Protein AF-A0A928IKK1-F1 (afdb_monomer_lite)

pLDDT: mean 91.96, std 9.98, range 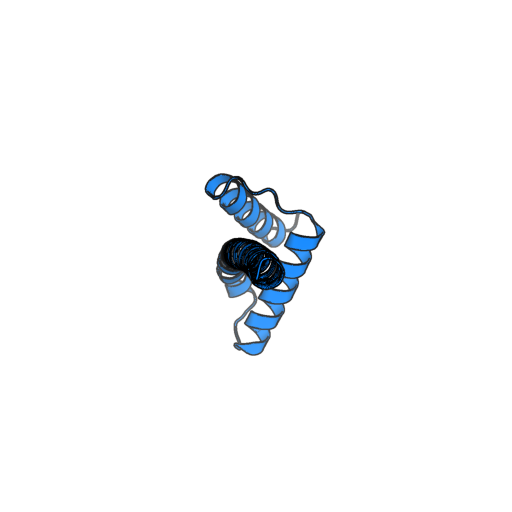[49.47, 98.06]

Sequence (84 aa):
MDEKVERLLGIVKKVQEETGYEFSFDEMTDILLYTRRKCEVNGKGEDYIPILFENELSDYLMRREINRMGAMNRCARFATAALV

Structure (mmCIF, N/CA/C/O backbone):
data_AF-A0A928IKK1-F1
#
_entry.id   AF-A0A928IKK1-F1
#
loop_
_atom_site.group_PDB
_atom_site.id
_atom_site.type_symbol
_atom_site.label_atom_id
_atom_site.label_alt_id
_atom_site.label_comp_id
_atom_site.label_asym_id
_atom_site.label_entity_id
_atom_site.label_seq_id
_atom_site.pdbx_PDB_ins_code
_atom_site.Cartn_x
_atom_site.Cartn_y
_atom_site.Cartn_z
_atom_site.occupancy
_atom_site.B_iso_or_equiv
_atom_site.auth_seq_id
_atom_site.auth_comp_id
_atom_site.auth_asym_id
_atom_site.auth_atom_id
_atom_site.pdbx_PDB_model_num
ATOM 1 N N . MET A 1 1 ? -15.456 11.631 13.156 1.00 61.41 1 MET A N 1
ATOM 2 C CA . MET A 1 1 ? -14.858 10.800 12.093 1.00 61.41 1 MET A CA 1
ATOM 3 C C . MET A 1 1 ? -14.579 9.436 12.715 1.00 61.41 1 MET A C 1
ATOM 5 O O . MET A 1 1 ? -14.460 9.383 13.931 1.00 61.41 1 MET A O 1
ATOM 9 N N . ASP A 1 2 ? -14.631 8.342 11.958 1.00 84.75 2 ASP A N 1
ATOM 10 C CA . ASP A 1 2 ? -14.447 6.989 12.511 1.00 84.75 2 ASP A CA 1
ATOM 11 C C . ASP A 1 2 ? -12.992 6.814 12.997 1.00 84.75 2 ASP A C 1
ATOM 13 O O . ASP A 1 2 ? -12.058 7.025 12.222 1.00 84.75 2 ASP A O 1
ATOM 17 N N . GLU A 1 3 ? -12.795 6.450 14.268 1.00 87.00 3 GLU A N 1
ATOM 18 C CA . GLU A 1 3 ? -11.478 6.262 14.907 1.00 87.00 3 GLU A CA 1
ATOM 19 C C . GLU A 1 3 ? -10.590 5.276 14.125 1.00 87.00 3 GLU A C 1
ATOM 21 O O . GLU A 1 3 ? -9.372 5.453 14.017 1.00 87.00 3 GLU A O 1
ATOM 26 N N . LYS A 1 4 ? -11.195 4.257 13.496 1.00 86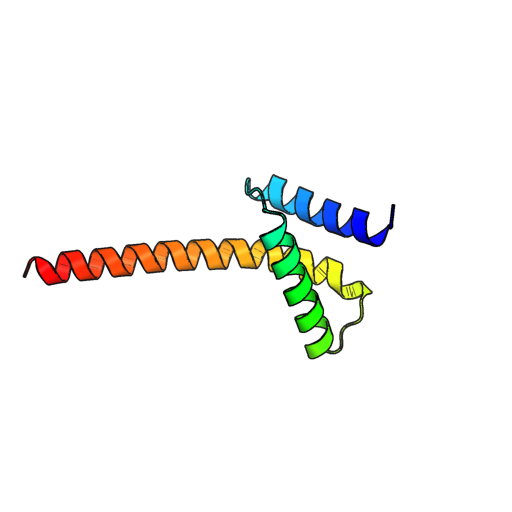.38 4 LYS A N 1
ATOM 27 C CA . LYS A 1 4 ? -10.463 3.295 12.661 1.00 86.38 4 LYS A CA 1
ATOM 28 C C . LYS A 1 4 ? -9.895 3.958 11.408 1.00 86.38 4 LYS A C 1
ATOM 30 O O . LYS A 1 4 ? -8.773 3.651 11.008 1.00 86.38 4 LYS A O 1
ATOM 35 N N . VAL A 1 5 ? -10.654 4.866 10.797 1.00 89.94 5 VAL A N 1
ATOM 36 C CA . VAL A 1 5 ? -10.234 5.585 9.587 1.00 89.94 5 VAL A CA 1
ATOM 37 C C . VAL A 1 5 ? -9.074 6.521 9.909 1.00 89.94 5 VAL A C 1
ATOM 39 O O . VAL A 1 5 ? -8.085 6.527 9.181 1.00 89.94 5 VAL A O 1
ATOM 42 N N . GLU A 1 6 ? -9.140 7.243 11.028 1.00 93.75 6 GLU A N 1
ATOM 43 C CA . GLU A 1 6 ? -8.035 8.092 11.494 1.00 93.75 6 GLU A CA 1
ATOM 44 C C . GLU A 1 6 ? -6.746 7.292 11.700 1.00 93.75 6 GLU A C 1
ATOM 46 O O . GLU A 1 6 ? -5.676 7.711 11.251 1.00 93.75 6 GLU A O 1
ATOM 51 N N . ARG A 1 7 ? -6.847 6.100 12.298 1.00 94.81 7 ARG A N 1
ATOM 52 C CA . ARG A 1 7 ? -5.697 5.209 12.486 1.00 94.81 7 ARG A CA 1
ATOM 53 C C . ARG A 1 7 ? -5.074 4.771 11.158 1.00 94.81 7 ARG A C 1
ATOM 55 O O . ARG A 1 7 ? -3.852 4.799 11.029 1.00 94.81 7 ARG A O 1
ATOM 62 N N . LEU A 1 8 ? -5.889 4.377 10.178 1.00 95.88 8 LEU A N 1
ATOM 63 C CA . LEU A 1 8 ? -5.400 3.957 8.859 1.00 95.88 8 LEU A CA 1
ATOM 64 C C . LEU A 1 8 ? -4.746 5.118 8.101 1.00 95.88 8 LEU A C 1
ATOM 66 O O . LEU A 1 8 ? -3.672 4.943 7.530 1.00 95.88 8 LEU A O 1
ATOM 70 N N . LEU A 1 9 ? -5.339 6.313 8.150 1.00 96.00 9 LEU A N 1
ATOM 71 C CA . LEU A 1 9 ? -4.751 7.514 7.551 1.00 96.00 9 LEU A CA 1
ATOM 72 C C . LEU A 1 9 ? -3.429 7.904 8.226 1.00 96.00 9 LEU A C 1
ATOM 74 O O . LEU A 1 9 ? -2.489 8.310 7.545 1.00 96.00 9 LEU A O 1
ATOM 78 N N . GLY A 1 10 ? -3.329 7.739 9.548 1.00 97.44 10 GLY A N 1
ATOM 79 C CA . GLY A 1 10 ? -2.083 7.940 10.289 1.00 97.44 10 GLY A CA 1
ATOM 80 C C . GLY A 1 10 ? -0.969 6.990 9.841 1.00 97.44 10 GLY A C 1
ATOM 81 O O . GLY A 1 10 ? 0.168 7.423 9.667 1.00 97.44 10 GLY A O 1
ATOM 82 N N . ILE A 1 11 ? -1.304 5.721 9.589 1.00 97.88 11 ILE A N 1
ATOM 83 C CA . ILE A 1 11 ? -0.365 4.727 9.048 1.00 97.88 11 ILE A CA 1
ATOM 84 C C . ILE A 1 11 ? 0.115 5.131 7.656 1.00 97.88 11 ILE A C 1
ATOM 86 O O . ILE A 1 11 ? 1.320 5.145 7.419 1.00 97.88 11 ILE A O 1
ATOM 90 N N . VAL A 1 12 ? -0.801 5.506 6.753 1.00 97.81 12 VAL A N 1
ATOM 91 C CA . VAL A 1 12 ? -0.417 5.980 5.413 1.00 97.81 12 VAL A CA 1
ATOM 92 C C . VAL A 1 12 ? 0.549 7.144 5.545 1.00 97.81 12 VAL A C 1
ATOM 94 O O . VAL A 1 12 ? 1.648 7.082 5.005 1.00 97.81 12 VAL A O 1
ATOM 97 N N . LYS A 1 13 ? 0.175 8.177 6.307 1.00 97.81 13 LYS A N 1
ATOM 98 C CA . LYS A 1 13 ? 1.003 9.370 6.487 1.00 97.81 13 LYS A CA 1
ATOM 99 C C . LYS A 1 13 ? 2.410 9.019 6.972 1.00 97.81 13 LYS A C 1
ATOM 101 O O . LYS A 1 13 ? 3.372 9.507 6.389 1.00 97.81 13 LYS A O 1
ATOM 106 N N . LYS A 1 14 ? 2.526 8.139 7.971 1.00 97.88 14 LYS A N 1
ATOM 107 C CA . LYS A 1 14 ? 3.817 7.654 8.472 1.00 97.88 14 LYS A CA 1
ATOM 108 C C . LYS A 1 14 ? 4.656 7.024 7.354 1.00 97.88 14 LYS A C 1
ATOM 110 O O . LYS A 1 14 ? 5.800 7.419 7.161 1.00 97.88 14 LYS A O 1
ATOM 115 N N . VAL A 1 15 ? 4.087 6.092 6.586 1.00 97.44 15 VAL A N 1
ATOM 116 C CA . VAL A 1 15 ? 4.817 5.422 5.495 1.00 97.44 15 VAL A CA 1
ATOM 117 C C . VAL A 1 15 ? 5.221 6.419 4.403 1.00 97.44 15 VAL A C 1
ATOM 119 O O . VAL A 1 15 ? 6.327 6.329 3.871 1.00 97.44 15 VAL A O 1
ATOM 122 N N . GLN A 1 16 ? 4.374 7.400 4.080 1.00 97.50 16 GLN A N 1
ATOM 123 C CA . GLN A 1 16 ? 4.727 8.452 3.1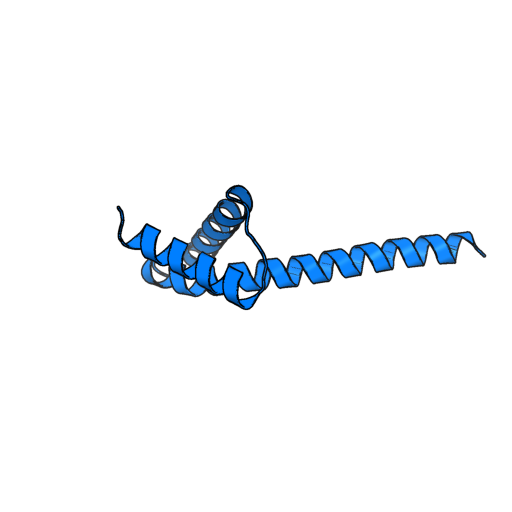19 1.00 97.50 16 GLN A CA 1
ATOM 124 C C . GLN A 1 16 ? 5.901 9.306 3.610 1.00 97.50 16 GLN A C 1
ATOM 126 O O . GLN A 1 16 ? 6.805 9.601 2.835 1.00 97.50 16 GLN A O 1
ATOM 131 N N . GLU A 1 17 ? 5.914 9.679 4.891 1.00 97.38 17 GLU A N 1
ATOM 132 C CA . GLU A 1 17 ? 7.009 10.445 5.499 1.00 97.38 17 GLU A CA 1
ATOM 133 C C . GLU A 1 17 ? 8.325 9.652 5.510 1.00 97.38 17 GLU A C 1
ATOM 135 O O . GLU A 1 17 ? 9.381 10.210 5.218 1.00 97.38 17 GLU A O 1
ATOM 140 N N . GLU A 1 18 ? 8.271 8.347 5.788 1.00 96.50 18 GLU A N 1
ATOM 141 C CA . GLU A 1 18 ? 9.452 7.473 5.820 1.00 96.50 18 GLU A CA 1
ATOM 142 C C . GLU A 1 18 ? 10.029 7.185 4.426 1.00 96.50 18 GLU A C 1
ATOM 144 O O . GLU A 1 18 ? 11.240 7.030 4.270 1.00 96.50 18 GLU A O 1
ATOM 149 N N . THR A 1 19 ? 9.174 7.105 3.405 1.00 94.69 19 THR A N 1
ATOM 150 C CA . THR A 1 19 ? 9.568 6.664 2.054 1.00 94.69 19 THR A CA 1
ATOM 151 C C . THR A 1 19 ? 9.671 7.798 1.039 1.00 94.69 19 THR A C 1
ATOM 153 O O . THR A 1 19 ? 10.256 7.612 -0.029 1.00 94.69 19 THR A O 1
ATOM 156 N N . GLY A 1 20 ? 9.092 8.963 1.338 1.00 96.12 20 GLY A N 1
ATOM 157 C CA . GLY A 1 20 ? 8.920 10.063 0.389 1.00 96.12 20 GLY A CA 1
ATOM 158 C C . GLY A 1 20 ? 7.944 9.748 -0.750 1.00 96.12 20 GLY A C 1
ATOM 159 O O . GLY A 1 20 ? 7.917 10.474 -1.742 1.00 96.12 20 GLY A O 1
ATOM 160 N N . TYR A 1 21 ? 7.178 8.656 -0.652 1.00 96.12 21 TYR A N 1
ATOM 161 C CA . TYR A 1 21 ? 6.196 8.274 -1.658 1.00 96.12 21 TYR A CA 1
ATOM 162 C C . TYR A 1 21 ? 4.808 8.798 -1.301 1.00 96.12 21 TYR A C 1
ATOM 164 O O . TYR A 1 21 ? 4.355 8.603 -0.181 1.00 96.12 21 TYR A O 1
ATOM 172 N N . GLU A 1 22 ? 4.108 9.404 -2.258 1.00 97.00 22 GLU A N 1
ATOM 173 C CA . GLU A 1 22 ? 2.706 9.793 -2.099 1.00 97.00 22 GLU A CA 1
ATOM 174 C C . GLU A 1 22 ? 1.798 8.740 -2.736 1.00 97.00 22 GLU A C 1
ATOM 176 O O . GLU A 1 22 ? 1.870 8.495 -3.942 1.00 97.00 22 GLU A O 1
ATOM 181 N N . PHE A 1 23 ? 0.943 8.113 -1.927 1.00 96.69 23 PHE A N 1
ATOM 182 C CA . PHE A 1 23 ? -0.032 7.148 -2.420 1.00 96.69 23 PHE A CA 1
ATOM 183 C C . PHE A 1 23 ? -1.253 7.868 -2.986 1.00 96.69 23 PHE A C 1
ATOM 185 O O . PHE A 1 23 ? -1.834 8.757 -2.360 1.00 96.69 23 PHE A O 1
ATOM 192 N N . SER A 1 24 ? -1.700 7.422 -4.153 1.00 96.81 24 SER A N 1
ATOM 193 C CA . SER A 1 24 ? -3.014 7.794 -4.668 1.00 96.81 24 SER A CA 1
ATOM 194 C C . SER A 1 24 ? -4.138 7.136 -3.860 1.00 96.81 24 SER A C 1
ATOM 196 O O . SER A 1 24 ? -3.949 6.127 -3.176 1.00 96.81 24 SER A O 1
ATOM 198 N N . PHE A 1 25 ? -5.344 7.695 -3.962 1.00 95.12 25 PHE A N 1
ATOM 199 C CA . PHE A 1 25 ? -6.527 7.127 -3.314 1.00 95.12 25 PHE A CA 1
ATOM 200 C C . PHE A 1 25 ? -6.829 5.694 -3.772 1.00 95.12 25 PHE A C 1
ATOM 202 O O . PHE A 1 25 ? -7.169 4.843 -2.946 1.00 95.12 25 PHE A O 1
ATOM 209 N N . ASP A 1 26 ? -6.651 5.421 -5.063 1.00 96.81 26 ASP A N 1
ATOM 210 C CA . ASP A 1 26 ? -6.877 4.095 -5.636 1.00 96.81 26 ASP A CA 1
ATOM 211 C C . ASP A 1 26 ? -5.858 3.086 -5.094 1.00 96.81 26 ASP A C 1
ATOM 213 O O . ASP A 1 26 ? -6.247 2.019 -4.628 1.00 96.81 26 ASP A O 1
ATOM 217 N N . GLU A 1 27 ? -4.572 3.453 -5.023 1.00 96.94 27 GLU A N 1
ATOM 218 C CA . GLU A 1 27 ? -3.540 2.597 -4.421 1.00 96.94 27 GLU A CA 1
ATOM 219 C C . GLU A 1 27 ? -3.839 2.294 -2.951 1.00 96.94 27 GLU A C 1
ATOM 221 O O . GLU A 1 27 ? -3.777 1.137 -2.536 1.00 96.94 27 GLU A O 1
ATOM 226 N N . MET A 1 28 ? -4.198 3.309 -2.158 1.00 96.75 28 MET A N 1
ATOM 227 C CA . MET A 1 28 ? -4.565 3.105 -0.753 1.00 96.75 28 MET A CA 1
ATOM 228 C C . MET A 1 28 ? -5.747 2.142 -0.618 1.00 96.75 28 MET A C 1
ATOM 230 O O . MET A 1 28 ? -5.732 1.254 0.239 1.00 96.75 28 MET A O 1
ATOM 234 N N . THR A 1 29 ? -6.758 2.303 -1.472 1.00 96.25 29 THR A N 1
ATOM 235 C CA . THR A 1 29 ? -7.962 1.468 -1.474 1.00 96.25 29 THR A CA 1
ATOM 236 C C . THR A 1 29 ? -7.631 0.029 -1.851 1.00 96.25 29 THR A C 1
ATOM 238 O O . THR A 1 29 ? -8.009 -0.895 -1.128 1.00 96.25 29 THR A O 1
ATOM 241 N N . ASP A 1 30 ? -6.873 -0.176 -2.924 1.00 97.50 30 ASP A N 1
ATOM 242 C CA . ASP A 1 30 ? -6.475 -1.501 -3.395 1.00 97.50 30 ASP A CA 1
ATOM 243 C C . ASP A 1 30 ? -5.627 -2.240 -2.358 1.00 97.50 30 ASP A C 1
ATOM 245 O O . ASP A 1 30 ? -5.875 -3.415 -2.060 1.00 97.50 30 ASP A O 1
ATOM 249 N N . ILE A 1 31 ? -4.660 -1.549 -1.750 1.00 97.94 31 ILE A N 1
ATOM 250 C CA . ILE A 1 31 ? -3.795 -2.123 -0.714 1.00 97.94 31 ILE A CA 1
ATOM 251 C C . ILE A 1 31 ? -4.620 -2.484 0.529 1.00 97.94 31 ILE A C 1
ATOM 253 O O . ILE A 1 31 ? -4.418 -3.556 1.109 1.00 97.94 31 ILE A O 1
ATOM 257 N N . LEU A 1 32 ? -5.587 -1.651 0.925 1.00 97.06 32 LEU A N 1
ATOM 258 C CA . LEU A 1 32 ? -6.448 -1.922 2.079 1.00 97.06 32 LEU A CA 1
ATOM 259 C C . LEU A 1 32 ? -7.393 -3.105 1.825 1.00 97.06 32 LEU A C 1
ATOM 261 O O . LEU A 1 32 ? -7.534 -3.978 2.686 1.00 97.06 32 LEU A O 1
ATOM 265 N N . LEU A 1 33 ? -8.007 -3.177 0.641 1.00 96.56 33 LEU A N 1
ATOM 266 C CA . LEU A 1 33 ? -8.850 -4.307 0.238 1.00 96.56 33 LEU A CA 1
ATOM 267 C C . LEU A 1 33 ? -8.047 -5.609 0.204 1.00 96.56 33 LEU A C 1
ATOM 269 O O . LEU A 1 33 ? -8.501 -6.642 0.707 1.00 96.56 33 LEU A O 1
ATOM 273 N N . TYR A 1 34 ? -6.827 -5.557 -0.330 1.00 96.56 34 TYR A N 1
ATOM 274 C CA . TYR A 1 34 ? -5.917 -6.695 -0.342 1.00 96.56 34 TYR A CA 1
ATOM 275 C C . TYR A 1 34 ? -5.520 -7.135 1.073 1.00 96.56 34 TYR A C 1
ATOM 277 O O . TYR A 1 34 ? -5.570 -8.327 1.388 1.00 96.56 34 TYR A O 1
ATOM 285 N N . THR A 1 35 ? -5.201 -6.178 1.946 1.00 97.25 35 THR A N 1
ATOM 286 C CA . THR A 1 35 ? -4.899 -6.413 3.366 1.00 97.25 35 THR A CA 1
ATOM 287 C C . THR A 1 35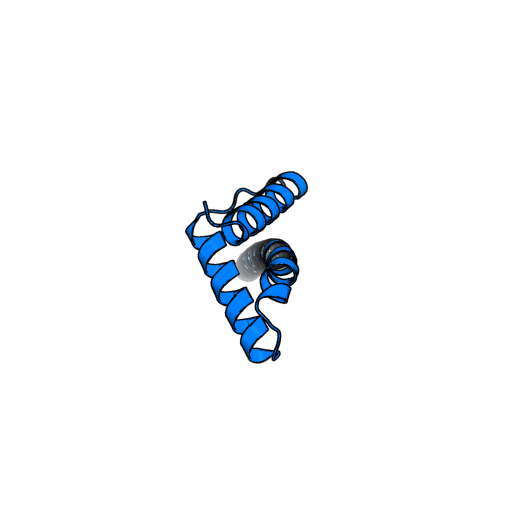 ? -6.057 -7.121 4.061 1.00 97.25 35 THR A C 1
ATOM 289 O O . THR A 1 35 ? -5.859 -8.156 4.700 1.00 97.25 35 THR A O 1
ATOM 292 N N . ARG A 1 36 ? -7.284 -6.614 3.896 1.00 95.69 36 ARG A N 1
ATOM 293 C CA . ARG A 1 36 ? -8.485 -7.214 4.487 1.00 95.69 36 ARG A CA 1
ATOM 294 C C . ARG A 1 36 ? -8.676 -8.656 4.020 1.00 95.69 36 ARG A C 1
ATOM 296 O O . ARG A 1 36 ? -8.836 -9.547 4.850 1.00 95.69 36 ARG A O 1
ATOM 303 N N . ARG A 1 37 ? -8.565 -8.902 2.711 1.00 96.44 37 ARG A N 1
ATOM 304 C CA . ARG A 1 37 ? -8.652 -10.254 2.140 1.00 96.44 37 ARG A CA 1
ATOM 305 C C . ARG A 1 37 ? -7.577 -11.187 2.709 1.00 96.44 37 ARG A C 1
ATOM 307 O O . ARG A 1 37 ? -7.864 -12.348 2.987 1.00 96.44 37 ARG A O 1
ATOM 314 N N . LYS A 1 38 ? -6.343 -10.709 2.903 1.00 95.25 38 LYS A N 1
ATOM 315 C CA . LYS A 1 38 ? -5.271 -11.490 3.547 1.00 95.25 38 LYS A CA 1
ATOM 316 C C . LYS A 1 38 ? -5.594 -11.824 5.003 1.00 95.25 38 LYS A C 1
ATOM 318 O O . LYS A 1 38 ? -5.353 -12.956 5.417 1.00 95.25 38 LYS A O 1
ATOM 323 N N . CYS A 1 39 ? -6.133 -10.879 5.774 1.00 95.81 39 CYS A N 1
ATOM 324 C CA . CYS A 1 39 ? -6.571 -11.144 7.147 1.00 95.81 39 CYS A CA 1
ATOM 325 C C . CYS A 1 39 ? -7.648 -12.234 7.187 1.00 95.81 39 CYS A C 1
ATOM 327 O O . CYS A 1 39 ? -7.513 -13.178 7.964 1.00 95.81 39 CYS A O 1
ATOM 329 N N . GLU A 1 40 ? -8.649 -12.150 6.307 1.00 94.19 40 GLU A N 1
ATOM 330 C CA . GLU A 1 40 ? -9.721 -13.148 6.181 1.00 94.19 40 GLU A CA 1
ATOM 331 C C . GLU A 1 40 ? -9.160 -14.543 5.857 1.00 94.19 40 GLU A C 1
ATOM 333 O O . GLU A 1 40 ? -9.477 -15.512 6.545 1.00 94.19 40 GLU A O 1
ATOM 338 N N . VAL A 1 41 ? -8.258 -14.645 4.872 1.00 94.31 41 VAL A N 1
ATOM 339 C CA . VAL A 1 41 ? -7.606 -15.914 4.490 1.00 94.31 41 VAL A CA 1
ATOM 340 C C . VAL A 1 41 ? -6.770 -16.503 5.632 1.00 94.31 41 VAL A C 1
ATOM 342 O O . VAL A 1 41 ? -6.729 -17.719 5.800 1.00 94.31 41 VAL A O 1
ATOM 345 N N . ASN A 1 42 ? -6.127 -15.657 6.438 1.00 91.19 42 ASN A N 1
ATOM 346 C CA . ASN A 1 42 ? -5.285 -16.082 7.558 1.00 91.19 42 ASN A CA 1
ATOM 347 C C . ASN A 1 42 ? -6.056 -16.265 8.880 1.00 91.19 42 ASN A C 1
ATOM 349 O O . ASN A 1 42 ? -5.429 -16.517 9.913 1.00 91.19 42 ASN A O 1
ATOM 353 N N . GLY A 1 43 ? -7.385 -16.105 8.882 1.00 92.50 43 GLY A N 1
ATOM 354 C CA . GLY A 1 43 ? -8.213 -16.206 10.088 1.00 92.50 43 GLY A CA 1
ATOM 355 C C . GLY A 1 43 ? -7.883 -15.154 11.153 1.00 92.50 43 GLY A C 1
ATOM 356 O O . GLY A 1 43 ? -7.988 -15.431 12.348 1.00 92.50 43 GLY A O 1
ATOM 357 N N . LYS A 1 44 ? -7.424 -13.966 10.742 1.00 92.81 44 LYS A N 1
ATOM 358 C CA . LYS A 1 44 ? -7.098 -12.842 11.633 1.00 92.81 44 LYS A CA 1
ATOM 359 C C . LYS A 1 44 ? -8.274 -11.869 11.731 1.00 92.81 44 LYS A C 1
ATOM 361 O O . LYS A 1 44 ? -8.980 -11.647 10.752 1.00 92.81 44 LYS A O 1
ATOM 366 N N . GLY A 1 45 ? -8.466 -11.294 12.918 1.00 89.69 45 GLY A N 1
ATOM 367 C CA . GLY A 1 45 ? -9.514 -10.310 13.188 1.00 89.69 45 GLY A CA 1
ATOM 368 C C . GLY A 1 45 ? -9.232 -8.928 12.591 1.00 89.69 45 GLY A C 1
ATOM 369 O O . GLY A 1 45 ? -8.147 -8.654 12.071 1.00 89.69 45 GLY A O 1
ATOM 370 N N . GLU A 1 46 ? -10.225 -8.037 12.677 1.00 88.50 46 GLU A N 1
ATOM 371 C CA . GLU A 1 46 ? -10.116 -6.652 12.189 1.00 88.50 46 GLU A CA 1
ATOM 372 C C . GLU A 1 46 ? -9.039 -5.834 12.914 1.00 88.50 46 GLU A C 1
ATOM 374 O O . GLU A 1 46 ? -8.460 -4.913 12.343 1.00 88.50 46 GLU A O 1
ATOM 379 N N . ASP A 1 47 ? -8.748 -6.178 14.164 1.00 91.94 47 ASP A N 1
ATOM 380 C CA . ASP A 1 47 ? -7.701 -5.577 14.988 1.00 91.94 47 ASP A CA 1
ATOM 381 C C . ASP A 1 47 ? -6.297 -5.749 14.389 1.00 91.94 47 ASP A C 1
ATOM 383 O O . ASP A 1 47 ? -5.418 -4.913 14.619 1.00 91.94 47 ASP A O 1
ATOM 387 N N . TYR A 1 48 ? -6.105 -6.790 13.573 1.00 93.94 48 TYR A N 1
ATOM 388 C CA . TYR A 1 48 ? -4.859 -7.061 12.862 1.00 93.94 48 TYR A CA 1
ATOM 389 C C . TYR A 1 48 ? -4.710 -6.265 11.557 1.00 93.94 48 TYR A C 1
ATOM 391 O O . TYR A 1 48 ? -3.588 -6.093 11.077 1.00 93.94 48 TYR A O 1
ATOM 399 N N . ILE A 1 49 ? -5.808 -5.743 10.992 1.00 95.38 49 ILE A N 1
ATOM 400 C CA . ILE A 1 49 ? -5.787 -5.020 9.709 1.00 95.38 49 ILE A CA 1
ATOM 401 C C . ILE A 1 49 ? -4.801 -3.847 9.733 1.00 95.38 49 ILE A C 1
ATOM 403 O O . ILE A 1 49 ? -3.988 -3.786 8.819 1.00 95.38 49 ILE A O 1
ATOM 407 N N . PRO A 1 50 ? -4.780 -2.954 10.742 1.00 95.75 50 PRO A N 1
ATOM 408 C CA . PRO A 1 50 ? -3.859 -1.817 10.728 1.00 95.75 50 PRO A CA 1
ATOM 409 C C . PRO A 1 50 ? -2.385 -2.240 10.742 1.00 95.75 50 PRO A C 1
ATOM 411 O O . PRO A 1 50 ? -1.564 -1.620 10.078 1.00 95.75 50 PRO A O 1
ATOM 414 N N . ILE A 1 51 ? -2.059 -3.325 11.453 1.00 94.38 51 ILE A N 1
ATOM 415 C CA . ILE A 1 51 ? -0.690 -3.852 11.534 1.00 94.38 51 ILE A CA 1
ATOM 416 C C . ILE A 1 51 ? -0.264 -4.410 10.175 1.00 94.38 51 ILE A C 1
ATOM 418 O O . ILE A 1 51 ? 0.828 -4.126 9.691 1.00 94.38 51 ILE A O 1
ATOM 422 N N . LEU A 1 52 ? -1.131 -5.207 9.546 1.00 96.56 52 LEU A N 1
ATOM 423 C CA . LEU A 1 52 ? -0.830 -5.770 8.237 1.00 96.56 52 LEU A CA 1
ATOM 424 C C . LEU A 1 52 ? -0.820 -4.689 7.148 1.00 96.56 52 LEU A C 1
ATOM 426 O O . LEU A 1 52 ? 0.009 -4.751 6.251 1.00 96.56 52 LEU A O 1
ATOM 430 N N . PHE A 1 53 ? -1.693 -3.689 7.245 1.00 97.62 53 PHE A N 1
ATOM 431 C CA . PHE A 1 53 ? -1.809 -2.614 6.264 1.00 97.62 53 PHE A CA 1
ATOM 432 C C . PHE A 1 53 ? -0.514 -1.808 6.135 1.00 97.62 53 PHE A C 1
ATOM 434 O O . PHE A 1 53 ? -0.061 -1.565 5.020 1.00 97.62 53 PHE A O 1
ATOM 441 N N . GLU A 1 54 ? 0.122 -1.460 7.257 1.00 97.69 54 GLU A N 1
ATOM 442 C CA . GLU A 1 54 ? 1.431 -0.791 7.266 1.00 97.69 54 GLU A CA 1
ATOM 443 C C . GLU A 1 54 ? 2.496 -1.597 6.503 1.00 97.69 54 GLU A C 1
ATOM 445 O O . GLU A 1 54 ? 3.224 -1.059 5.663 1.00 97.69 54 GLU A O 1
ATOM 450 N N . ASN A 1 55 ? 2.533 -2.913 6.735 1.00 96.69 55 ASN A N 1
ATOM 451 C CA . ASN A 1 55 ? 3.442 -3.808 6.024 1.00 96.69 55 ASN A CA 1
ATOM 452 C C . ASN A 1 55 ? 3.112 -3.880 4.527 1.00 96.69 55 ASN A C 1
ATOM 454 O O . ASN A 1 55 ? 4.018 -3.808 3.701 1.00 96.69 55 ASN A O 1
ATOM 458 N N . GLU A 1 56 ? 1.833 -3.992 4.154 1.00 97.69 56 GLU A N 1
ATOM 459 C CA . GLU A 1 56 ? 1.432 -4.082 2.745 1.00 97.69 56 GLU A CA 1
ATOM 460 C C . GLU A 1 56 ? 1.715 -2.793 1.961 1.00 97.69 56 GLU A C 1
ATOM 462 O O . GLU A 1 56 ? 2.040 -2.881 0.775 1.0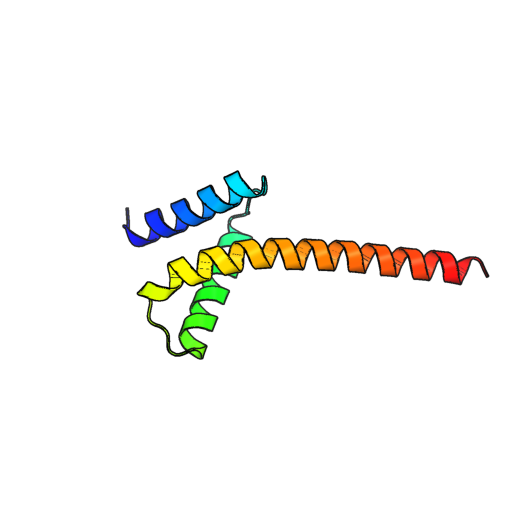0 97.69 56 GLU A O 1
ATOM 467 N N . LEU A 1 57 ? 1.650 -1.617 2.597 1.00 98.06 57 LEU A N 1
ATOM 468 C CA . LEU A 1 57 ? 2.071 -0.350 1.984 1.00 98.06 57 LEU A CA 1
ATOM 469 C C . LEU A 1 57 ? 3.565 -0.378 1.637 1.00 98.06 57 LEU A C 1
ATOM 471 O O . LEU A 1 57 ? 3.950 -0.069 0.510 1.00 98.06 57 LEU A O 1
ATOM 475 N N . SER A 1 58 ? 4.405 -0.799 2.583 1.00 96.06 58 SER A N 1
ATOM 476 C CA . SER A 1 58 ? 5.858 -0.885 2.384 1.00 96.06 58 SER A CA 1
ATOM 477 C C . SER A 1 58 ? 6.223 -1.933 1.328 1.00 96.06 58 SER A C 1
ATOM 479 O O . SER A 1 58 ? 7.017 -1.687 0.415 1.00 96.06 58 SER A O 1
ATOM 481 N N . ASP A 1 59 ? 5.575 -3.093 1.395 1.00 96.38 59 ASP A N 1
ATOM 482 C CA . ASP A 1 59 ? 5.723 -4.162 0.418 1.00 96.38 59 ASP A CA 1
ATOM 483 C C . ASP A 1 59 ? 5.302 -3.732 -0.991 1.00 96.38 59 ASP A C 1
ATOM 485 O O . ASP A 1 59 ? 5.947 -4.114 -1.970 1.00 96.38 59 ASP A O 1
ATOM 489 N N . TYR A 1 60 ? 4.210 -2.973 -1.120 1.00 97.00 60 TYR A N 1
ATOM 490 C CA . TYR A 1 60 ? 3.755 -2.454 -2.407 1.00 97.00 60 TYR A CA 1
ATOM 491 C C . TYR A 1 60 ? 4.860 -1.632 -3.079 1.00 97.00 60 TYR A C 1
ATOM 493 O O . TYR A 1 60 ? 5.172 -1.866 -4.251 1.00 97.00 60 TYR A O 1
ATOM 501 N N . LEU A 1 61 ? 5.519 -0.747 -2.327 1.00 95.88 61 LEU A N 1
ATOM 502 C CA . LEU A 1 61 ? 6.624 0.069 -2.835 1.00 95.88 61 LEU A CA 1
ATOM 503 C C . LEU A 1 61 ? 7.818 -0.783 -3.260 1.00 95.88 61 LEU A C 1
ATOM 505 O O . LEU A 1 61 ? 8.349 -0.596 -4.359 1.00 95.88 61 LEU A O 1
ATOM 509 N N . MET A 1 62 ? 8.196 -1.766 -2.443 1.00 95.62 62 MET A N 1
ATOM 510 C CA . MET A 1 62 ? 9.282 -2.688 -2.776 1.00 95.62 62 MET A CA 1
ATOM 511 C C . MET A 1 62 ? 8.978 -3.478 -4.057 1.00 95.62 62 MET A C 1
ATOM 513 O O . 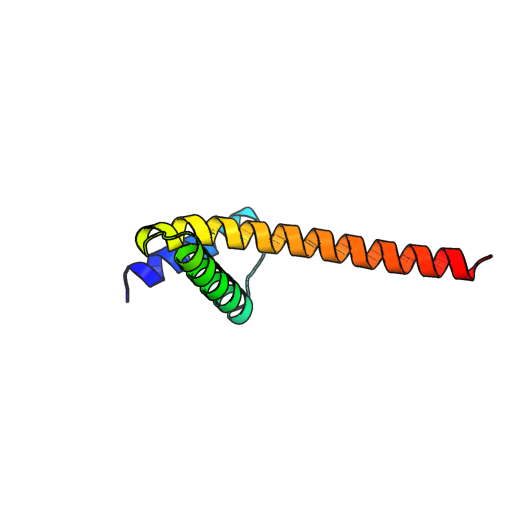MET A 1 62 ? 9.806 -3.534 -4.969 1.00 95.62 62 MET A O 1
ATOM 517 N N . ARG A 1 63 ? 7.774 -4.056 -4.171 1.00 96.12 63 ARG A N 1
ATOM 518 C CA . ARG A 1 63 ? 7.340 -4.794 -5.372 1.00 96.12 63 ARG A CA 1
ATOM 519 C C . ARG A 1 63 ? 7.336 -3.888 -6.601 1.00 96.12 63 ARG A C 1
ATOM 521 O O . ARG A 1 63 ? 7.733 -4.327 -7.682 1.00 96.12 63 ARG A O 1
ATOM 528 N N . ARG A 1 64 ? 6.921 -2.628 -6.450 1.00 94.62 64 ARG A N 1
ATOM 529 C CA . ARG A 1 64 ? 6.934 -1.649 -7.540 1.00 94.62 64 ARG A CA 1
ATOM 530 C C . ARG A 1 64 ? 8.346 -1.395 -8.053 1.00 94.62 64 ARG A C 1
ATOM 532 O O . ARG A 1 64 ? 8.559 -1.426 -9.264 1.00 94.62 64 ARG A O 1
ATOM 539 N N . GLU A 1 65 ? 9.303 -1.191 -7.155 1.00 94.69 65 GLU A N 1
ATOM 540 C CA . GLU A 1 65 ? 10.694 -0.944 -7.540 1.00 94.69 65 GLU A CA 1
ATOM 541 C C . GLU A 1 65 ? 11.330 -2.171 -8.206 1.00 94.69 65 GLU A C 1
ATOM 543 O O . GLU A 1 65 ? 11.938 -2.055 -9.272 1.00 94.69 65 GLU A O 1
ATOM 548 N N . ILE A 1 66 ? 11.087 -3.369 -7.665 1.00 96.06 66 ILE A N 1
ATOM 549 C CA . ILE A 1 66 ? 11.514 -4.632 -8.285 1.00 96.06 66 ILE A CA 1
ATOM 550 C C . ILE A 1 66 ? 10.942 -4.761 -9.704 1.00 96.06 66 ILE A C 1
ATOM 552 O O . ILE A 1 66 ? 11.670 -5.088 -10.645 1.00 96.06 66 ILE A O 1
ATOM 556 N N . ASN A 1 67 ? 9.652 -4.472 -9.889 1.00 95.69 67 ASN A N 1
ATOM 557 C CA . ASN A 1 67 ? 9.004 -4.538 -11.199 1.00 95.69 67 ASN A CA 1
ATOM 558 C C . ASN A 1 67 ? 9.588 -3.518 -12.183 1.00 95.69 67 ASN A C 1
ATOM 560 O O . ASN A 1 67 ? 9.798 -3.852 -13.355 1.00 95.69 67 ASN A O 1
ATOM 564 N N . ARG A 1 68 ? 9.894 -2.303 -11.712 1.00 95.62 68 ARG A N 1
ATOM 565 C CA . ARG A 1 68 ? 10.545 -1.249 -12.502 1.00 95.62 68 ARG A CA 1
ATOM 566 C C . ARG A 1 68 ? 11.928 -1.693 -12.975 1.00 95.62 68 ARG A C 1
ATOM 568 O O . ARG A 1 68 ? 12.206 -1.651 -14.175 1.00 95.62 68 ARG A O 1
ATOM 575 N N . MET A 1 69 ? 12.763 -2.195 -12.065 1.00 95.50 69 MET A N 1
ATOM 576 C CA . MET A 1 69 ? 14.078 -2.753 -12.397 1.00 95.50 69 MET A CA 1
ATOM 577 C C . MET A 1 69 ? 13.964 -3.929 -13.375 1.00 95.50 69 MET A C 1
ATOM 579 O O . MET A 1 69 ? 14.694 -4.000 -14.365 1.00 95.50 69 MET A O 1
ATOM 583 N N . GLY A 1 70 ? 13.008 -4.831 -13.149 1.00 94.88 70 GLY A N 1
ATOM 584 C CA . GLY A 1 70 ? 12.734 -5.957 -14.039 1.00 94.88 70 GLY A CA 1
ATOM 585 C C . GLY A 1 70 ? 12.347 -5.515 -15.452 1.00 94.88 70 GLY A C 1
ATOM 586 O O . GLY A 1 70 ? 12.807 -6.110 -16.427 1.00 94.88 70 GLY A O 1
ATOM 587 N N . ALA A 1 71 ? 11.544 -4.456 -15.585 1.00 94.25 71 ALA A N 1
ATOM 588 C CA . ALA A 1 71 ? 11.190 -3.880 -16.880 1.00 94.25 71 ALA A CA 1
ATOM 589 C C . ALA A 1 71 ? 12.411 -3.290 -17.600 1.00 94.25 71 ALA A C 1
ATOM 591 O O . ALA A 1 71 ? 12.631 -3.609 -18.769 1.00 94.25 71 ALA A O 1
ATOM 592 N N . MET A 1 72 ? 13.247 -2.518 -16.897 1.00 93.94 72 MET A N 1
ATOM 593 C CA . MET A 1 72 ? 14.492 -1.975 -17.457 1.00 93.94 72 MET A CA 1
ATOM 594 C C . MET A 1 72 ? 15.426 -3.084 -17.953 1.00 93.94 72 MET A C 1
ATOM 596 O O . MET A 1 72 ? 15.929 -3.015 -19.074 1.00 93.94 72 MET A O 1
ATOM 600 N N . ASN A 1 73 ? 15.596 -4.145 -17.162 1.00 92.88 73 ASN A N 1
ATOM 601 C CA . ASN A 1 73 ? 16.430 -5.288 -17.528 1.00 92.88 73 ASN A CA 1
ATOM 602 C C . ASN A 1 73 ? 15.907 -6.016 -18.775 1.00 92.88 73 ASN A C 1
ATOM 604 O O . ASN A 1 73 ? 16.701 -6.440 -19.616 1.00 92.88 73 ASN A O 1
ATOM 608 N N . ARG A 1 74 ? 14.580 -6.150 -18.932 1.00 93.06 74 ARG A N 1
ATOM 609 C CA . ARG A 1 74 ? 13.989 -6.718 -20.156 1.00 93.06 74 ARG A CA 1
ATOM 610 C C . ARG A 1 74 ? 14.305 -5.852 -21.374 1.00 93.06 74 ARG A C 1
ATOM 612 O O . ARG A 1 74 ? 14.771 -6.393 -22.372 1.00 93.06 74 ARG A O 1
ATOM 619 N N . CYS A 1 75 ? 14.113 -4.535 -21.281 1.00 91.44 75 CYS A N 1
ATOM 620 C CA . CYS A 1 75 ? 14.427 -3.612 -22.376 1.00 91.44 75 CYS A CA 1
ATOM 621 C C . CYS A 1 75 ? 15.909 -3.672 -22.770 1.00 91.44 75 CYS A C 1
ATOM 623 O O . CYS A 1 75 ? 16.217 -3.785 -23.955 1.00 91.44 75 CYS A O 1
ATOM 625 N N . ALA A 1 76 ? 16.820 -3.674 -21.790 1.00 88.50 76 ALA A N 1
ATOM 626 C CA . ALA A 1 76 ? 18.256 -3.782 -22.040 1.00 88.50 76 ALA A CA 1
ATOM 627 C C . ALA A 1 76 ? 18.615 -5.083 -22.775 1.00 88.50 76 ALA A C 1
ATOM 629 O O . ALA A 1 76 ? 19.334 -5.046 -23.769 1.00 88.50 76 ALA A O 1
ATOM 630 N N . ARG A 1 77 ? 18.054 -6.226 -22.353 1.00 86.25 77 ARG A N 1
ATOM 631 C CA . ARG A 1 77 ? 18.279 -7.516 -23.027 1.00 86.25 77 ARG A CA 1
ATOM 632 C C . ARG A 1 77 ? 17.813 -7.517 -24.482 1.00 86.25 77 ARG A C 1
ATOM 634 O O . ARG A 1 77 ? 18.534 -8.040 -25.326 1.00 86.25 77 ARG A O 1
ATOM 641 N N . PHE A 1 78 ? 16.641 -6.952 -24.782 1.00 79.75 78 PHE A N 1
ATOM 642 C CA . PHE A 1 78 ? 16.160 -6.848 -26.165 1.00 79.75 78 PHE A CA 1
ATOM 643 C C . PHE A 1 78 ? 17.046 -5.931 -27.013 1.00 79.75 78 PHE A C 1
ATOM 645 O O . PHE A 1 78 ? 17.363 -6.283 -28.145 1.00 79.75 78 PHE A O 1
ATOM 652 N N . ALA A 1 79 ? 17.494 -4.799 -26.461 1.00 73.44 79 ALA A N 1
ATOM 653 C CA . ALA A 1 79 ? 18.408 -3.897 -27.156 1.00 73.44 79 ALA A CA 1
ATOM 654 C C . ALA A 1 79 ? 19.759 -4.567 -27.463 1.00 73.44 79 ALA A C 1
ATOM 656 O O . ALA A 1 79 ? 20.248 -4.458 -28.582 1.00 73.44 79 ALA A O 1
ATOM 657 N N . THR A 1 80 ? 20.337 -5.313 -26.514 1.00 67.31 80 THR A N 1
ATOM 658 C CA . THR A 1 80 ? 21.581 -6.068 -26.744 1.00 67.31 80 THR A CA 1
ATOM 659 C C . THR A 1 80 ? 21.393 -7.191 -27.767 1.00 67.31 80 THR A C 1
ATOM 661 O O . THR A 1 80 ? 22.256 -7.381 -28.614 1.00 67.31 80 THR A O 1
ATOM 664 N N . ALA A 1 81 ? 20.271 -7.918 -27.722 1.00 62.25 81 ALA A N 1
ATOM 665 C CA . ALA A 1 81 ? 19.988 -8.999 -28.669 1.00 62.25 81 ALA A CA 1
ATOM 666 C C . ALA A 1 81 ? 19.739 -8.508 -30.107 1.00 62.25 81 ALA A C 1
ATOM 668 O O . ALA A 1 81 ? 19.932 -9.276 -31.038 1.00 62.25 81 ALA A O 1
ATOM 669 N N . ALA A 1 82 ? 19.317 -7.254 -30.293 1.00 60.62 82 ALA A N 1
ATOM 670 C CA . ALA A 1 82 ? 19.104 -6.646 -31.608 1.00 60.62 82 ALA A CA 1
ATOM 671 C C . ALA A 1 82 ? 20.380 -6.040 -32.233 1.00 60.62 82 ALA A C 1
ATOM 673 O O . ALA A 1 82 ? 20.333 -5.568 -33.366 1.00 60.62 82 ALA A O 1
ATOM 674 N N . LEU A 1 83 ? 21.496 -6.010 -31.493 1.00 55.84 83 LEU A N 1
ATOM 675 C CA . LEU A 1 83 ? 22.793 -5.465 -31.924 1.00 55.84 83 LEU A CA 1
ATOM 676 C C . LEU A 1 83 ? 23.818 -6.553 -32.309 1.00 55.84 83 LEU A C 1
ATOM 678 O O . LEU A 1 83 ? 24.979 -6.226 -32.557 1.00 55.84 83 LEU A O 1
ATOM 682 N N . VAL A 1 84 ? 23.400 -7.822 -32.347 1.00 49.47 84 VAL A N 1
ATOM 683 C CA . VAL A 1 84 ? 24.175 -8.990 -32.809 1.00 49.47 84 VAL A CA 1
ATOM 684 C C . VAL A 1 84 ? 23.478 -9.577 -34.027 1.00 49.47 84 VAL A C 1
ATOM 686 O O . VAL A 1 84 ? 24.195 -9.952 -34.978 1.00 49.47 84 VAL A O 1
#

Radius of gyration: 17.27 Å; chains: 1; bounding box: 39×27×48 Å

Foldseek 3Di:
DDPVVVLLVVLQVVLCVVPVDDDDPVRLVVLLVVLVVVCVVVVHDPVCSSVSSSVSVVVVVVVVVVVVVVVVVVVVVVVVVVVD

Secondary structure (DSSP, 8-state):
--HHHHHHHHHHHHHHHHH-PPPPHHHHHHHHHHHHHHHHHTT--GGGHHHHHHHHHHHHHHHHHHHHHHHHHHHHHHHHHTT-